Protein AF-A0AAV2A0T6-F1 (afdb_monomer)

InterPro domains:
  IPR000836 Phosphoribosyltransferase domain [PF14681] (1-61)
  IPR029057 Phosphoribosyltransferase-like [G3DSA:3.40.50.2020] (1-62)
  IPR029057 Phosphoribosyltransferase-like [SSF53271] (2-61)

Solvent-accessible surface area (backbone atoms only — not comparable to full-atom values): 3962 Å² total; per-residue (Å²): 108,48,70,62,50,58,54,53,58,69,72,48,66,62,38,82,42,76,43,74,41,98,86,74,47,82,40,84,46,73,42,73,64,68,92,78,58,73,53,83,70,52,84,84,73,24,61,71,48,50,59,36,45,48,75,75,37,86,82,59,46,113

Organism: NCBI:txid280406

Structure (mmCIF, N/CA/C/O backbone):
data_AF-A0AAV2A0T6-F1
#
_entry.id   AF-A0AAV2A0T6-F1
#
loop_
_atom_site.group_PDB
_atom_site.id
_atom_site.type_symbol
_atom_site.label_atom_id
_atom_site.label_alt_id
_atom_site.label_comp_id
_atom_site.label_asym_id
_atom_site.label_entity_id
_atom_site.label_seq_id
_atom_site.pdbx_PDB_ins_code
_atom_site.Cartn_x
_atom_site.Cartn_y
_atom_site.Cartn_z
_atom_site.occupancy
_atom_site.B_iso_or_equiv
_atom_site.auth_seq_id
_atom_site.auth_comp_id
_atom_site.auth_asym_id
_atom_site.auth_atom_id
_atom_site.pdbx_PDB_model_num
ATOM 1 N N . MET A 1 1 ? 6.579 11.700 -10.992 1.00 83.44 1 MET A N 1
ATOM 2 C CA . MET A 1 1 ? 5.959 10.354 -11.074 1.00 83.44 1 MET A CA 1
ATOM 3 C C . MET A 1 1 ? 5.072 9.989 -9.884 1.00 83.44 1 MET A C 1
ATOM 5 O O . MET A 1 1 ? 4.219 9.130 -10.047 1.00 83.44 1 MET A O 1
ATOM 9 N N . ARG A 1 2 ? 5.192 10.656 -8.726 1.00 86.81 2 ARG A N 1
ATOM 10 C CA . ARG A 1 2 ? 4.426 10.334 -7.509 1.00 86.81 2 ARG A CA 1
ATOM 11 C C . ARG A 1 2 ? 2.899 10.240 -7.684 1.00 86.81 2 ARG A C 1
ATOM 13 O O . ARG A 1 2 ? 2.317 9.264 -7.234 1.00 86.81 2 ARG A O 1
ATOM 20 N N . LEU A 1 3 ? 2.277 11.179 -8.403 1.00 91.56 3 LEU A N 1
ATOM 21 C CA . LEU A 1 3 ? 0.823 11.168 -8.647 1.00 91.56 3 LEU A CA 1
ATOM 22 C C . LEU A 1 3 ? 0.329 9.888 -9.341 1.00 91.56 3 LEU A C 1
ATOM 24 O O . LEU A 1 3 ? -0.738 9.379 -9.013 1.00 91.56 3 LEU A O 1
ATOM 28 N N . LEU A 1 4 ? 1.109 9.353 -10.288 1.00 91.62 4 LEU A N 1
ATOM 29 C CA . LEU A 1 4 ? 0.757 8.113 -10.985 1.00 91.62 4 LEU A CA 1
ATOM 30 C C . LEU A 1 4 ? 0.808 6.917 -10.036 1.00 91.62 4 LEU A C 1
ATOM 32 O O . LEU A 1 4 ? -0.065 6.054 -10.094 1.00 91.62 4 LEU A O 1
ATOM 36 N N . ILE A 1 5 ? 1.799 6.886 -9.142 1.00 90.81 5 ILE A N 1
ATOM 37 C CA . ILE A 1 5 ? 1.913 5.850 -8.114 1.00 90.81 5 ILE A CA 1
ATOM 38 C C . ILE A 1 5 ? 0.739 5.946 -7.134 1.00 90.81 5 ILE A C 1
ATOM 40 O O . ILE A 1 5 ? 0.069 4.946 -6.909 1.00 90.81 5 ILE A O 1
ATOM 44 N N . GLU A 1 6 ? 0.418 7.137 -6.621 1.00 91.19 6 GLU A N 1
ATOM 45 C CA . GLU A 1 6 ? -0.716 7.343 -5.705 1.00 91.19 6 GLU A CA 1
ATOM 46 C C . GLU A 1 6 ? -2.052 6.923 -6.341 1.00 91.19 6 GLU A C 1
ATOM 48 O O . GLU A 1 6 ? -2.848 6.229 -5.706 1.00 91.19 6 GLU A O 1
ATOM 53 N N . PHE A 1 7 ? -2.273 7.252 -7.617 1.00 91.81 7 PHE A N 1
ATOM 54 C CA . PHE A 1 7 ? -3.452 6.787 -8.351 1.00 91.81 7 PHE A CA 1
ATOM 55 C C . PHE A 1 7 ? -3.466 5.262 -8.524 1.00 91.81 7 PHE A C 1
ATOM 57 O O . PHE A 1 7 ? -4.494 4.624 -8.303 1.00 91.81 7 PHE A O 1
ATOM 64 N N . SER A 1 8 ? -2.320 4.662 -8.855 1.00 90.25 8 SER A N 1
ATOM 65 C CA . SER A 1 8 ? -2.189 3.208 -9.014 1.00 90.25 8 SER A CA 1
ATOM 66 C C . SER A 1 8 ? -2.494 2.461 -7.713 1.00 90.25 8 SER A C 1
ATOM 68 O O . SER A 1 8 ? -3.155 1.426 -7.740 1.00 90.25 8 SER A O 1
ATOM 70 N N . LEU A 1 9 ? -2.094 3.008 -6.559 1.00 88.94 9 LEU A N 1
ATOM 71 C CA . LEU A 1 9 ? -2.430 2.440 -5.249 1.00 88.94 9 LEU A CA 1
ATOM 72 C C . LEU A 1 9 ? -3.934 2.471 -4.962 1.00 88.94 9 LEU A C 1
ATOM 74 O O . LEU A 1 9 ? -4.434 1.576 -4.286 1.00 88.94 9 LEU A O 1
ATOM 78 N N . SER A 1 10 ? -4.677 3.442 -5.502 1.00 89.12 10 SER A N 1
ATOM 79 C CA . SER A 1 10 ? -6.138 3.484 -5.352 1.00 89.12 10 SER A CA 1
ATOM 80 C C . SER A 1 10 ? -6.857 2.363 -6.109 1.00 89.12 10 SER A C 1
ATOM 82 O O . SER A 1 10 ? -8.022 2.094 -5.813 1.00 89.12 10 SER A O 1
ATOM 84 N N . LEU A 1 11 ? -6.200 1.735 -7.087 1.00 90.19 11 LEU A N 1
ATOM 85 C CA . LEU A 1 11 ? -6.737 0.594 -7.831 1.00 90.19 11 LEU A CA 1
ATOM 86 C C . LEU A 1 11 ? -6.536 -0.734 -7.084 1.00 90.19 11 LEU A C 1
ATOM 88 O O . LEU A 1 11 ? -7.113 -1.749 -7.472 1.00 90.19 11 LEU A O 1
ATOM 92 N N . LEU A 1 12 ? -5.728 -0.745 -6.020 1.00 89.62 12 LEU A N 1
ATOM 93 C CA . LEU A 1 12 ? -5.508 -1.938 -5.209 1.00 89.62 12 LEU A CA 1
ATOM 94 C C . LEU A 1 12 ? -6.762 -2.297 -4.395 1.00 89.62 12 LEU A C 1
ATOM 96 O O . LEU A 1 12 ? -7.524 -1.415 -3.982 1.00 89.62 12 LEU A O 1
ATOM 100 N N . PRO A 1 13 ? -6.971 -3.592 -4.099 1.00 90.19 13 PRO A N 1
ATOM 101 C CA . PRO A 1 13 ? -8.105 -4.037 -3.302 1.00 90.19 13 PRO A CA 1
ATOM 102 C C . PRO A 1 13 ? -8.068 -3.408 -1.904 1.00 90.19 13 PRO A C 1
ATOM 104 O O . PRO A 1 13 ? -7.163 -3.655 -1.104 1.00 90.19 13 PRO A O 1
ATOM 107 N N . CYS A 1 14 ? -9.082 -2.600 -1.603 1.00 8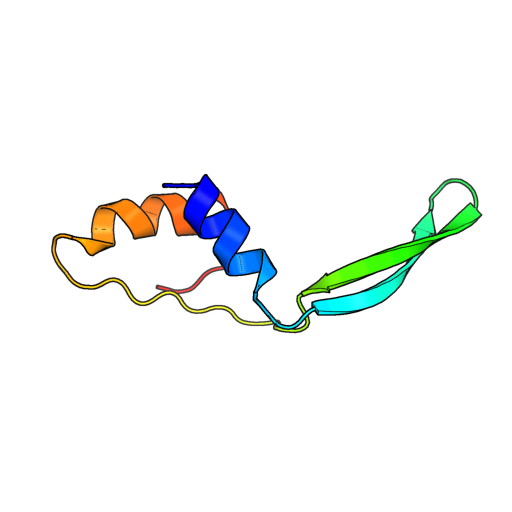9.38 14 CYS A N 1
ATOM 108 C CA . CYS A 1 14 ? -9.256 -1.941 -0.314 1.00 89.38 14 CYS A CA 1
ATOM 109 C C . CYS A 1 14 ? -10.422 -2.568 0.455 1.00 89.38 14 CYS A C 1
ATOM 111 O O .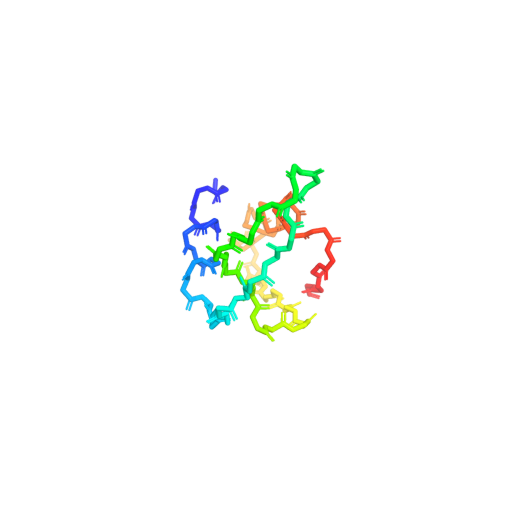 CYS A 1 14 ? -11.494 -2.805 -0.100 1.00 89.38 14 CYS A O 1
ATOM 113 N N . LYS A 1 15 ? -10.234 -2.788 1.755 1.00 91.50 15 LYS A N 1
ATOM 114 C CA . LYS A 1 15 ? -11.258 -3.264 2.684 1.00 91.50 15 LYS A CA 1
ATOM 115 C C . LYS A 1 15 ? -11.817 -2.091 3.489 1.00 91.50 15 LYS A C 1
ATOM 117 O O . LYS A 1 15 ? -11.060 -1.250 3.976 1.00 91.50 15 LYS A O 1
ATOM 122 N N . ALA A 1 16 ? -13.138 -2.041 3.640 1.00 91.31 16 ALA A N 1
ATOM 123 C CA . ALA A 1 16 ? -13.784 -1.086 4.535 1.00 91.31 16 ALA A CA 1
ATOM 124 C C . ALA A 1 16 ? -13.463 -1.441 5.995 1.00 91.31 16 ALA A C 1
ATOM 126 O O . ALA A 1 16 ? -13.562 -2.604 6.394 1.00 91.31 16 ALA A O 1
ATOM 127 N N . ILE A 1 17 ? -13.059 -0.447 6.780 1.00 92.88 17 ILE A N 1
ATOM 128 C CA . ILE A 1 17 ? -12.752 -0.592 8.202 1.00 92.88 17 ILE A CA 1
ATOM 129 C C . ILE A 1 17 ? -13.395 0.557 8.964 1.00 92.88 17 ILE A C 1
ATOM 131 O O . ILE A 1 17 ? -13.287 1.710 8.560 1.00 92.88 17 ILE A O 1
ATOM 135 N N . THR A 1 18 ? -14.054 0.243 10.072 1.00 92.88 18 THR A N 1
ATOM 136 C CA . THR A 1 18 ? -14.525 1.269 11.001 1.00 92.88 18 THR A CA 1
ATOM 137 C C . THR A 1 18 ? -13.465 1.427 12.079 1.00 92.88 18 THR A C 1
ATOM 139 O O . THR A 1 18 ? -13.101 0.442 12.718 1.00 92.88 18 THR A O 1
ATOM 142 N N . ILE A 1 19 ? -12.932 2.634 12.234 1.00 92.50 19 ILE A N 1
ATOM 143 C CA . ILE A 1 19 ? -11.988 2.976 13.298 1.00 92.50 19 ILE A CA 1
ATOM 144 C C . ILE A 1 19 ? -12.675 3.874 14.321 1.00 92.50 19 ILE A C 1
ATOM 146 O O . ILE A 1 19 ? -13.508 4.705 13.963 1.00 92.50 19 ILE A O 1
ATOM 150 N N . GLU A 1 20 ? -12.321 3.728 15.589 1.00 92.81 20 GLU A N 1
ATOM 151 C CA . GLU A 1 20 ? -12.742 4.671 16.619 1.00 92.81 20 GLU A CA 1
ATOM 152 C C . GLU A 1 20 ? -11.797 5.869 16.597 1.00 92.81 20 GLU A C 1
ATOM 154 O O . GLU A 1 20 ? -10.579 5.740 16.735 1.00 92.81 20 GLU A O 1
ATOM 159 N N . THR A 1 21 ? -12.358 7.050 16.355 1.00 89.81 21 THR A N 1
ATOM 160 C CA . THR A 1 21 ? -11.601 8.296 16.454 1.00 89.81 21 THR A CA 1
ATOM 161 C C . THR A 1 21 ? -11.249 8.567 17.919 1.00 89.81 21 THR A C 1
ATOM 163 O O . THR A 1 21 ? -12.010 8.187 18.810 1.00 89.81 21 THR A O 1
ATOM 166 N N . PRO A 1 22 ? -10.149 9.286 18.210 1.00 89.19 22 PRO A N 1
ATOM 167 C CA . PRO A 1 22 ? -9.811 9.678 19.584 1.00 89.19 22 PRO A CA 1
ATOM 168 C C . PRO A 1 22 ? -10.889 10.554 20.247 1.00 89.19 22 PRO A C 1
ATOM 170 O O . PRO A 1 22 ? -10.877 10.748 21.456 1.00 89.19 22 PRO A O 1
ATOM 173 N N . GLN A 1 23 ? -11.829 11.077 19.457 1.00 89.69 23 GLN A N 1
ATOM 174 C CA . GLN A 1 23 ? -12.995 11.838 19.903 1.00 89.69 23 GLN A CA 1
ATOM 175 C C . GLN A 1 23 ? -14.181 10.936 20.302 1.00 89.69 23 GLN A C 1
ATOM 177 O O . GLN A 1 23 ? -15.225 11.455 20.684 1.00 89.69 23 GLN A O 1
ATOM 182 N N . GLY A 1 24 ? -14.042 9.607 20.212 1.00 87.06 24 GLY A N 1
ATOM 183 C CA . GLY A 1 24 ? -15.061 8.626 20.600 1.00 87.06 24 GLY A CA 1
ATOM 184 C C . GLY A 1 24 ? -16.117 8.331 19.531 1.00 87.06 24 GLY A C 1
ATOM 185 O O . GLY A 1 24 ? -17.100 7.656 19.821 1.00 87.06 24 GLY A O 1
ATOM 186 N N . PHE A 1 25 ? -15.938 8.816 18.297 1.00 90.62 25 PHE A N 1
ATOM 187 C CA . PHE A 1 25 ? -16.881 8.573 17.201 1.00 90.62 25 PHE A CA 1
ATOM 188 C C . PHE A 1 25 ? -16.363 7.496 16.236 1.00 90.62 25 PHE A C 1
ATOM 190 O O . PHE A 1 25 ? -15.189 7.553 15.847 1.00 90.62 25 PHE A O 1
ATOM 197 N N . PRO A 1 26 ? -17.212 6.549 15.795 1.00 91.50 26 PRO A N 1
ATOM 198 C CA . PRO A 1 26 ? -16.842 5.581 14.771 1.00 91.50 26 PRO A CA 1
ATOM 199 C C . PRO A 1 26 ? -16.735 6.260 13.399 1.00 91.50 26 PRO A C 1
ATOM 201 O O . PRO A 1 26 ? -17.667 6.919 12.938 1.00 91.50 26 PRO A O 1
ATOM 204 N N . TYR A 1 27 ? -15.604 6.071 12.722 1.00 93.38 27 TYR A N 1
ATOM 205 C CA . TYR A 1 27 ? -15.341 6.578 11.379 1.00 93.38 27 TYR A CA 1
ATOM 206 C C . TYR A 1 27 ? -15.126 5.429 10.395 1.00 93.38 27 TYR A C 1
ATOM 208 O O . TYR A 1 27 ? -14.259 4.575 10.593 1.00 93.38 27 TYR A O 1
ATOM 216 N N . GLN A 1 28 ? -15.903 5.421 9.311 1.00 92.81 28 GLN A N 1
ATOM 217 C CA . GLN A 1 28 ? -15.746 4.453 8.229 1.00 92.81 28 GLN A CA 1
ATOM 218 C C . GLN A 1 28 ? -14.628 4.896 7.285 1.00 92.81 28 GLN A C 1
ATOM 220 O O . GLN A 1 28 ? -14.780 5.832 6.503 1.00 92.81 28 GLN A O 1
ATOM 225 N N . GLY A 1 29 ? -13.502 4.197 7.357 1.00 91.25 29 GLY A N 1
ATOM 226 C CA . GLY A 1 29 ? -12.365 4.349 6.467 1.00 91.25 29 GLY A CA 1
ATOM 227 C C . GLY A 1 29 ? -12.197 3.167 5.514 1.00 91.25 29 GLY A C 1
ATOM 228 O O . GLY A 1 29 ? -12.956 2.193 5.501 1.00 91.25 29 GLY A O 1
ATOM 229 N N . LYS A 1 30 ? -11.140 3.247 4.710 1.00 90.38 30 LYS A N 1
ATOM 230 C CA . LYS A 1 30 ? -10.668 2.157 3.857 1.00 90.38 30 LYS A CA 1
ATOM 231 C C . LYS A 1 30 ? -9.217 1.861 4.204 1.00 90.38 30 LYS A C 1
ATOM 233 O O . LYS A 1 30 ? -8.430 2.777 4.418 1.00 90.38 30 LYS A O 1
ATOM 238 N N . ARG A 1 31 ? -8.864 0.582 4.245 1.00 89.56 31 ARG A N 1
ATOM 239 C CA . ARG A 1 31 ? -7.488 0.106 4.399 1.00 89.56 31 ARG A CA 1
ATOM 240 C C . ARG A 1 31 ? -7.144 -0.774 3.204 1.00 89.56 31 ARG A C 1
ATOM 242 O O . ARG A 1 31 ?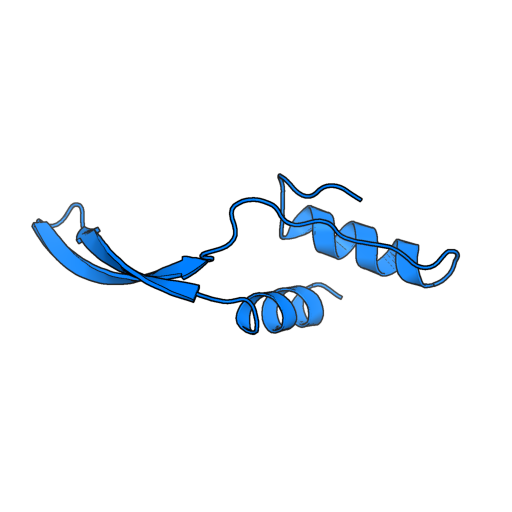 -7.984 -1.549 2.757 1.00 89.56 31 ARG A O 1
ATOM 249 N N . ILE A 1 32 ? -5.920 -0.669 2.697 1.00 88.88 32 ILE A N 1
ATOM 250 C CA . ILE A 1 32 ? -5.417 -1.578 1.660 1.00 88.88 32 ILE A CA 1
ATOM 251 C C . ILE A 1 32 ? -5.451 -3.005 2.225 1.00 88.88 32 ILE A C 1
ATOM 253 O O . ILE A 1 32 ? -4.954 -3.250 3.321 1.00 88.88 32 ILE A O 1
ATOM 257 N N . SER A 1 33 ? -6.095 -3.932 1.515 1.00 85.88 33 SER A N 1
ATOM 258 C CA . SER A 1 33 ? -6.265 -5.314 1.983 1.00 85.88 33 SER A CA 1
ATOM 259 C C . SER A 1 33 ? -4.985 -6.140 1.853 1.00 85.88 33 SER A C 1
ATOM 261 O O . SER A 1 33 ? -4.872 -7.192 2.475 1.00 85.88 33 SER A O 1
ATOM 263 N N . THR A 1 34 ? -4.056 -5.691 1.017 1.00 83.00 34 THR A N 1
ATOM 264 C CA . THR A 1 34 ? -2.800 -6.375 0.728 1.00 83.00 34 THR A CA 1
ATOM 265 C C . THR A 1 34 ? -1.738 -6.003 1.758 1.00 83.00 34 THR A C 1
ATOM 267 O O . THR A 1 34 ? -1.408 -4.832 1.914 1.00 83.00 34 THR A O 1
ATOM 270 N N . GLU A 1 35 ? -1.163 -7.007 2.418 1.00 80.62 35 GLU A N 1
ATOM 271 C CA . GLU A 1 35 ? -0.100 -6.813 3.416 1.00 80.62 35 GLU A CA 1
ATOM 272 C C . GLU A 1 35 ? 1.303 -6.720 2.798 1.00 80.62 35 GLU A C 1
ATOM 274 O O . GLU A 1 35 ? 2.215 -6.184 3.417 1.00 80.62 35 GLU A O 1
ATOM 279 N N . LYS A 1 36 ? 1.496 -7.253 1.583 1.00 84.50 36 LYS A N 1
ATOM 280 C CA . LYS A 1 36 ? 2.798 -7.301 0.900 1.00 84.50 36 LYS A CA 1
ATOM 281 C C . LYS A 1 36 ? 2.687 -6.753 -0.516 1.00 84.50 36 LYS A C 1
ATOM 283 O O . LYS A 1 36 ? 1.949 -7.302 -1.330 1.00 84.50 36 LYS A O 1
ATOM 288 N N . ILE A 1 37 ? 3.449 -5.705 -0.811 1.00 88.06 37 ILE A N 1
ATOM 289 C CA . ILE A 1 37 ? 3.534 -5.096 -2.140 1.00 88.06 37 ILE A CA 1
ATOM 290 C C . ILE A 1 37 ? 4.950 -5.324 -2.676 1.00 88.06 37 ILE A C 1
ATOM 292 O O . ILE A 1 37 ? 5.927 -5.170 -1.943 1.00 88.06 37 ILE A O 1
ATOM 296 N N . CYS A 1 38 ? 5.045 -5.716 -3.945 1.00 90.19 38 CYS A N 1
ATOM 297 C CA . CYS A 1 38 ? 6.302 -5.858 -4.669 1.00 90.19 38 CYS A CA 1
ATOM 298 C C . CYS A 1 38 ? 6.238 -4.975 -5.918 1.00 90.19 38 CYS A C 1
ATOM 300 O O . CYS A 1 38 ? 5.253 -5.045 -6.660 1.00 90.19 38 CYS A O 1
ATOM 302 N N . GLY A 1 39 ? 7.241 -4.130 -6.123 1.00 89.88 39 GLY A N 1
ATOM 303 C CA . GLY A 1 39 ? 7.456 -3.417 -7.377 1.00 89.88 39 GLY A CA 1
ATOM 304 C C . GLY A 1 39 ? 8.382 -4.228 -8.273 1.00 89.88 39 GLY A C 1
ATOM 305 O O . GLY A 1 39 ? 9.257 -4.913 -7.774 1.00 89.88 39 GLY A O 1
ATOM 306 N N . VAL A 1 40 ? 8.189 -4.171 -9.590 1.00 90.94 40 VAL A N 1
ATOM 307 C CA . VAL A 1 40 ? 9.142 -4.744 -10.550 1.00 90.94 40 VAL A CA 1
ATOM 308 C C . VAL A 1 40 ? 9.478 -3.664 -11.564 1.00 90.94 40 VAL A C 1
ATOM 310 O O . VAL A 1 40 ? 8.617 -3.234 -12.335 1.00 90.94 40 VAL A O 1
ATOM 313 N N . SER A 1 41 ? 10.729 -3.220 -11.551 1.00 90.50 41 SER A N 1
ATOM 314 C CA . SER A 1 41 ? 11.227 -2.178 -12.445 1.00 90.50 41 SER A CA 1
ATOM 315 C C . SER A 1 41 ? 11.783 -2.789 -13.732 1.00 90.50 41 SER A C 1
ATOM 317 O O . SER A 1 41 ? 12.605 -3.704 -13.707 1.00 90.50 41 SER A O 1
ATOM 319 N N . ILE A 1 42 ? 11.377 -2.261 -14.890 1.00 90.19 42 ILE A N 1
ATOM 320 C CA . ILE A 1 42 ? 12.007 -2.610 -16.172 1.00 90.19 42 ILE A CA 1
ATOM 321 C C . ILE A 1 42 ? 13.278 -1.777 -16.328 1.00 90.19 42 ILE A C 1
ATOM 323 O O . ILE A 1 42 ? 13.220 -0.547 -16.288 1.00 90.19 42 ILE A O 1
ATOM 327 N N . LEU A 1 43 ? 14.418 -2.441 -16.537 1.00 88.06 43 LEU A N 1
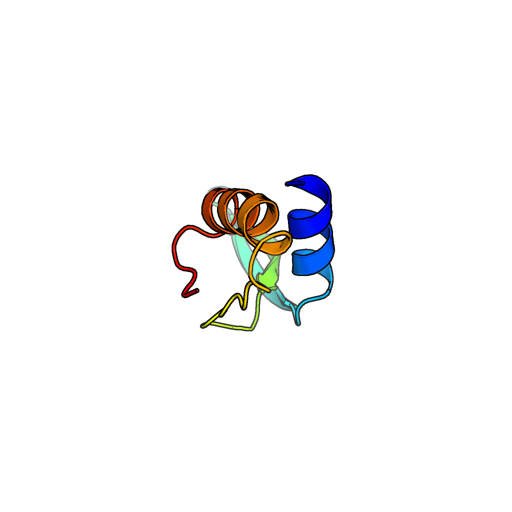ATOM 328 C CA . LEU A 1 43 ? 15.728 -1.790 -16.607 1.00 88.06 43 LEU A CA 1
ATOM 329 C C . LEU A 1 43 ? 15.754 -0.589 -17.569 1.00 88.06 43 LEU A C 1
ATOM 331 O O . LEU A 1 43 ? 15.140 -0.588 -18.641 1.00 88.06 43 LEU A O 1
ATOM 335 N N . ARG A 1 44 ? 16.541 0.422 -17.184 1.00 86.31 44 ARG A N 1
ATOM 336 C CA . ARG A 1 44 ? 16.695 1.745 -17.816 1.00 86.31 44 ARG A CA 1
ATOM 337 C C . ARG A 1 44 ? 15.518 2.695 -17.601 1.00 86.31 44 ARG A C 1
ATOM 339 O O . ARG A 1 44 ? 15.696 3.729 -16.976 1.00 86.31 44 ARG A O 1
ATOM 346 N N . ALA A 1 45 ? 14.326 2.379 -18.103 1.00 85.62 45 ALA A N 1
ATOM 347 C CA . ALA A 1 45 ? 13.192 3.306 -18.002 1.00 85.62 45 ALA A CA 1
ATOM 348 C C . ALA A 1 45 ? 12.541 3.304 -16.603 1.00 85.62 45 ALA A C 1
ATOM 350 O O . ALA A 1 45 ? 12.103 4.347 -16.115 1.00 85.62 45 ALA A O 1
ATOM 351 N N . GLY A 1 46 ? 12.498 2.137 -15.954 1.00 85.38 46 GLY A N 1
ATOM 352 C CA . GLY A 1 46 ? 11.799 1.909 -14.688 1.00 85.38 46 GLY A CA 1
ATOM 353 C C . GLY A 1 46 ? 12.498 2.466 -13.449 1.00 85.38 46 GLY A C 1
ATOM 354 O O . GLY A 1 46 ? 11.819 2.734 -12.465 1.00 85.38 46 GLY A O 1
ATOM 355 N N . GLU A 1 47 ? 13.808 2.728 -13.505 1.00 86.25 47 GLU A N 1
ATOM 356 C CA . GLU A 1 47 ? 14.581 3.253 -12.362 1.00 86.25 47 GLU A CA 1
ATOM 357 C C . GLU A 1 47 ? 14.006 4.585 -11.843 1.00 86.25 47 GLU A C 1
ATOM 359 O O . GLU A 1 47 ? 13.889 4.821 -10.645 1.00 86.25 47 GLU A O 1
ATOM 364 N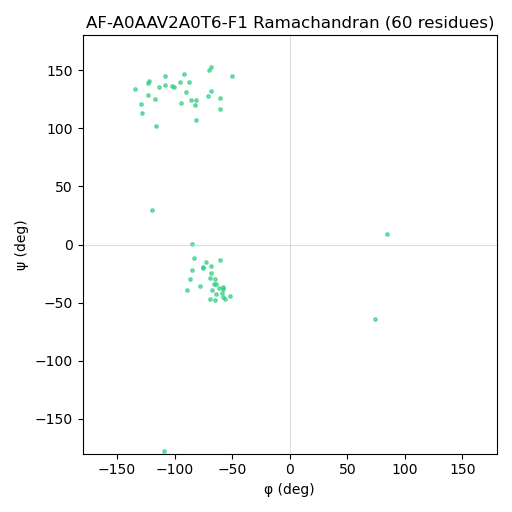 N . THR A 1 48 ? 13.518 5.435 -12.749 1.00 85.88 48 THR A N 1
ATOM 365 C CA . THR A 1 48 ? 12.885 6.711 -12.378 1.00 85.88 48 THR A CA 1
ATOM 366 C C . THR A 1 48 ? 11.545 6.551 -11.647 1.00 85.88 48 THR A C 1
ATOM 368 O O . THR A 1 48 ? 11.120 7.455 -10.921 1.00 85.88 48 THR A O 1
ATOM 371 N N . MET A 1 49 ? 10.854 5.423 -11.841 1.00 89.94 49 MET A N 1
ATOM 372 C CA . MET A 1 49 ? 9.599 5.105 -11.154 1.00 89.94 49 MET A CA 1
ATOM 373 C C . MET A 1 49 ? 9.847 4.429 -9.807 1.00 89.94 49 MET A C 1
ATOM 375 O O . MET A 1 49 ? 9.059 4.632 -8.885 1.00 89.94 49 MET A O 1
ATOM 379 N N . GLU A 1 50 ? 10.947 3.689 -9.682 1.00 90.06 50 GLU A N 1
ATOM 380 C CA . GLU A 1 50 ? 11.370 3.019 -8.454 1.00 90.06 50 GLU A CA 1
ATOM 381 C C . GLU A 1 50 ? 11.518 4.000 -7.287 1.00 90.06 50 GLU A C 1
ATOM 383 O O . GLU A 1 50 ? 10.932 3.804 -6.222 1.00 90.06 50 GLU A O 1
ATOM 388 N N . GLN A 1 51 ? 12.191 5.128 -7.530 1.00 87.19 51 GLN A N 1
ATOM 389 C CA . GLN A 1 51 ? 12.353 6.186 -6.533 1.00 87.19 51 GLN A CA 1
ATOM 390 C C . GLN A 1 51 ? 10.998 6.713 -6.031 1.00 87.19 51 GLN A C 1
ATOM 392 O O . GLN A 1 51 ? 10.774 6.858 -4.831 1.00 87.19 51 GLN A O 1
ATOM 397 N N . ALA A 1 52 ? 10.061 6.955 -6.955 1.00 90.31 52 ALA A N 1
ATOM 398 C CA . ALA A 1 52 ? 8.728 7.446 -6.616 1.00 90.31 52 ALA A CA 1
ATOM 399 C C . ALA A 1 52 ? 7.877 6.393 -5.886 1.00 90.31 52 ALA A C 1
ATOM 401 O O . ALA A 1 52 ? 7.000 6.764 -5.107 1.00 90.31 52 ALA A O 1
ATOM 402 N N . LEU A 1 53 ? 8.119 5.101 -6.134 1.00 90.44 53 LEU A N 1
ATOM 403 C CA . LEU A 1 53 ? 7.467 4.007 -5.420 1.00 90.44 53 LEU A CA 1
ATOM 404 C C . LEU A 1 53 ? 7.944 3.949 -3.963 1.00 90.44 53 LEU A C 1
ATOM 406 O O . LEU A 1 53 ? 7.104 3.911 -3.066 1.00 90.44 53 LEU A O 1
ATOM 410 N N . CYS A 1 54 ? 9.256 4.025 -3.729 1.00 89.69 54 CYS A N 1
ATOM 411 C CA . CYS A 1 54 ? 9.854 4.030 -2.388 1.00 89.69 54 CYS A CA 1
ATOM 412 C C . CYS A 1 54 ? 9.455 5.253 -1.547 1.00 89.69 54 CYS A C 1
ATOM 414 O O . CYS A 1 54 ? 9.270 5.133 -0.336 1.00 89.69 54 CYS A O 1
ATOM 416 N N . ASP A 1 55 ? 9.270 6.422 -2.170 1.00 90.50 55 ASP A N 1
ATOM 417 C CA . ASP A 1 55 ? 8.815 7.629 -1.466 1.00 90.50 55 ASP A CA 1
ATOM 418 C C . ASP A 1 55 ? 7.383 7.495 -0.918 1.00 90.50 55 ASP A C 1
ATOM 420 O O . ASP A 1 55 ? 7.056 8.053 0.134 1.00 90.50 55 ASP A O 1
ATOM 424 N N . VAL A 1 56 ? 6.512 6.768 -1.627 1.00 88.69 56 VAL A N 1
ATOM 425 C CA . VAL A 1 56 ? 5.106 6.570 -1.236 1.00 88.69 56 VAL A CA 1
ATOM 426 C C . VAL A 1 56 ? 4.945 5.338 -0.341 1.00 88.69 56 VAL A C 1
ATOM 428 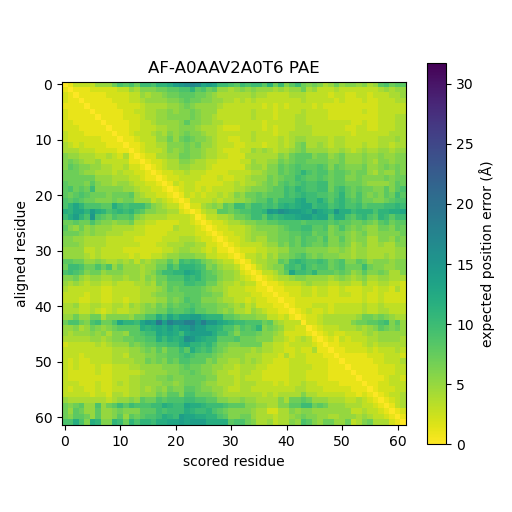O O . VAL A 1 56 ? 4.177 5.370 0.622 1.00 88.69 56 VAL A O 1
ATOM 431 N N . LEU A 1 57 ? 5.677 4.259 -0.629 1.00 87.56 57 LEU A N 1
ATOM 432 C CA . LEU A 1 57 ? 5.637 2.988 0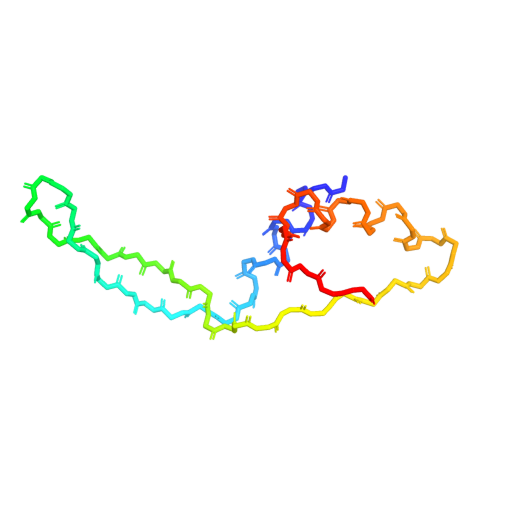.091 1.00 87.56 57 LEU A CA 1
ATOM 433 C C . LEU A 1 57 ? 6.988 2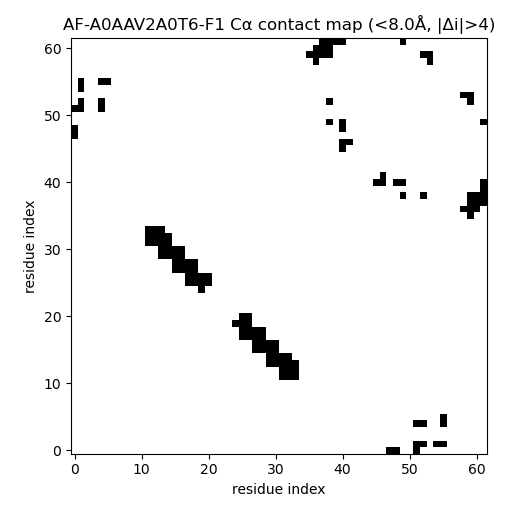.696 0.750 1.00 87.56 57 LEU A C 1
ATOM 435 O O . LEU A 1 57 ? 7.911 2.195 0.118 1.00 87.56 57 LEU A O 1
ATOM 439 N N . LYS A 1 58 ? 7.070 2.930 2.061 1.00 85.12 58 LYS A N 1
ATOM 440 C CA . LYS A 1 58 ? 8.311 2.743 2.832 1.00 85.12 58 LYS A CA 1
ATOM 441 C C . LYS A 1 58 ? 8.713 1.280 3.068 1.00 85.12 58 LYS A C 1
ATOM 443 O O . LYS A 1 58 ? 9.840 1.033 3.472 1.00 85.12 58 LYS A O 1
ATOM 448 N N . ASP A 1 59 ? 7.798 0.335 2.846 1.00 84.19 59 ASP A N 1
ATOM 449 C CA . ASP A 1 59 ? 7.975 -1.104 3.125 1.00 84.19 59 ASP A CA 1
ATOM 450 C C . ASP A 1 59 ? 7.836 -1.954 1.842 1.00 84.19 59 ASP A C 1
ATOM 452 O O . ASP A 1 59 ? 7.338 -3.079 1.843 1.00 84.19 59 ASP A O 1
ATOM 456 N N . VAL A 1 60 ? 8.191 -1.377 0.689 1.00 84.88 60 VAL A N 1
ATOM 457 C CA . VAL A 1 60 ? 8.096 -2.065 -0.605 1.00 84.88 60 VAL A CA 1
ATOM 458 C C . VAL A 1 60 ? 9.365 -2.865 -0.891 1.00 84.88 60 VAL A C 1
ATOM 460 O O . VAL A 1 60 ? 10.475 -2.408 -0.622 1.00 84.88 60 VAL A O 1
ATOM 463 N N . ARG A 1 61 ? 9.201 -4.067 -1.452 1.00 83.25 61 ARG A N 1
ATOM 464 C CA . ARG 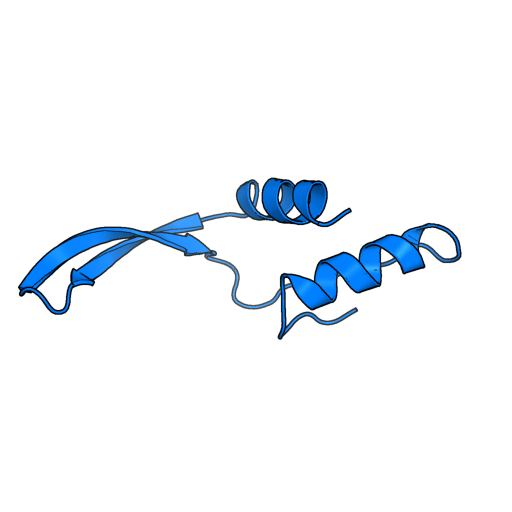A 1 61 ? 10.308 -4.822 -2.059 1.00 83.25 61 ARG A CA 1
ATOM 465 C C . ARG A 1 61 ? 10.328 -4.552 -3.557 1.00 83.25 61 ARG A C 1
ATOM 467 O O . ARG A 1 61 ? 9.260 -4.486 -4.163 1.00 83.25 61 ARG A O 1
ATOM 474 N N . LEU A 1 62 ? 11.521 -4.397 -4.109 1.00 81.19 62 LEU A N 1
ATOM 475 C CA . LEU A 1 62 ? 11.789 -4.176 -5.528 1.00 81.19 62 LEU A CA 1
ATOM 476 C C . LEU A 1 62 ? 12.463 -5.412 -6.129 1.00 81.19 62 LEU A C 1
ATOM 478 O O . LEU A 1 62 ? 13.204 -6.079 -5.366 1.00 81.19 62 LEU A O 1
#

pLDDT: mean 88.83, std 2.98, range [80.62, 93.38]

Secondary structure (DSSP, 8-state):
-HHHHHHHHHTS-EEEEEEE-TTS-EEEEEEES-S--B--PPTTTTHHHHHHHHHH-TT-B-

Foldseek 3Di:
DLVVLVVVQVVADWDWDWDQDPVRDTDIDIDRPDPAAEDDADPPPRVVVVVSNCVVDVRYHD

Mean predicted aligned error: 4.99 Å

Sequence (62 aa):
MRLLIEFSLSLLPCKAITIETPQGFPYQGKRISTEKICGVSILRAGETMEQALCDVLKDVRL

Nearest PDB structures (foldseek):
  1jls-assembly1_D  TM=9.462E-01  e=7.048E-04  Toxoplasma gondii
  1bd3-assembly1_D  TM=9.515E-01  e=2.198E-03  Toxoplasma gondii
  7rh8-assembly1_A  TM=8.443E-01  e=2.055E-03  Candida albicans SC5314
  3g6w-assembly1_C  TM=8.462E-01  e=7.326E-03  Saccharolobus solfataricus
  1xtt-assembly1_D  TM=8.546E-01  e=9.574E-03  Saccharolobus solfataricus

Radius of gyration: 14.98 Å; Cα contacts (8 Å, |Δi|>4): 70; chains: 1; bounding box: 34×19×39 Å